Protein AF-A0A371INR3-F1 (afdb_monomer_lite)

pLDDT: mean 76.17, std 13.0, range [37.5, 88.19]

Secondary structure (DSSP, 8-state):
--HHHHHHHHHHHHHHHHHGGGGGGS-GGG--S-HHHHHHHHHHHHHHHHHHHHS-------S---HHHHH--SHHHHHHHHHHH----TT-HHHHHHHHHHS-HHHHHHHHHHHHSSPPPTT--HHHHHHHHHHHHHHHHHHH--

Radius of gyration: 24.56 Å; chains: 1; bounding box: 58×33×68 Å

Structure (mmCIF, N/CA/C/O backbone):
data_AF-A0A371INR3-F1
#
_entry.id   AF-A0A371INR3-F1
#
loop_
_atom_site.group_PDB
_atom_site.id
_atom_site.type_symbol
_atom_site.label_atom_id
_atom_site.label_alt_id
_atom_site.label_comp_id
_atom_site.label_asym_id
_atom_site.label_entity_id
_atom_site.label_seq_id
_atom_site.pdbx_PDB_ins_code
_atom_site.Cartn_x
_atom_site.Cartn_y
_atom_site.Cartn_z
_atom_site.occupancy
_atom_site.B_iso_or_equiv
_atom_site.auth_seq_id
_atom_site.auth_comp_id
_atom_site.auth_asym_id
_atom_site.auth_atom_id
_atom_site.pdbx_PDB_model_num
ATOM 1 N N . MET A 1 1 ? 9.363 10.213 -12.423 1.00 57.19 1 MET A N 1
ATOM 2 C CA . MET A 1 1 ? 10.172 10.995 -13.373 1.00 57.19 1 MET A CA 1
ATOM 3 C C . MET A 1 1 ? 9.792 12.447 -13.155 1.00 57.19 1 MET A C 1
ATOM 5 O O . MET A 1 1 ? 8.601 12.743 -13.199 1.00 57.19 1 MET A O 1
ATOM 9 N N . ASN A 1 2 ? 10.740 13.300 -12.768 1.00 68.38 2 ASN A N 1
ATOM 10 C CA . ASN A 1 2 ? 10.450 14.705 -12.475 1.00 68.38 2 ASN A CA 1
ATOM 11 C C . ASN A 1 2 ? 10.227 15.477 -13.785 1.00 68.38 2 ASN A C 1
ATOM 13 O O . ASN A 1 2 ? 10.624 15.022 -14.857 1.00 68.38 2 ASN A O 1
ATOM 17 N N . ALA A 1 3 ? 9.596 16.653 -13.711 1.00 71.00 3 ALA A N 1
ATOM 18 C CA . ALA A 1 3 ? 9.318 17.477 -14.895 1.00 71.00 3 ALA A CA 1
ATOM 19 C C . ALA A 1 3 ? 10.590 17.789 -15.712 1.00 71.00 3 ALA A C 1
ATOM 21 O O . ALA A 1 3 ? 10.542 17.842 -16.940 1.00 71.00 3 ALA A O 1
ATOM 22 N N . ASN A 1 4 ? 11.736 17.911 -15.034 1.00 76.94 4 ASN A N 1
ATOM 23 C CA . ASN A 1 4 ? 13.040 18.068 -15.677 1.00 76.94 4 ASN A CA 1
ATOM 24 C C . ASN A 1 4 ? 13.446 16.848 -16.506 1.00 76.94 4 ASN A C 1
ATOM 26 O O . ASN A 1 4 ? 13.834 17.011 -17.656 1.00 76.94 4 ASN A O 1
ATOM 30 N N . ASP A 1 5 ? 13.315 15.639 -15.968 1.00 77.00 5 ASP A N 1
ATOM 31 C CA . ASP A 1 5 ? 13.716 14.416 -16.667 1.00 77.00 5 ASP A CA 1
ATOM 32 C C . ASP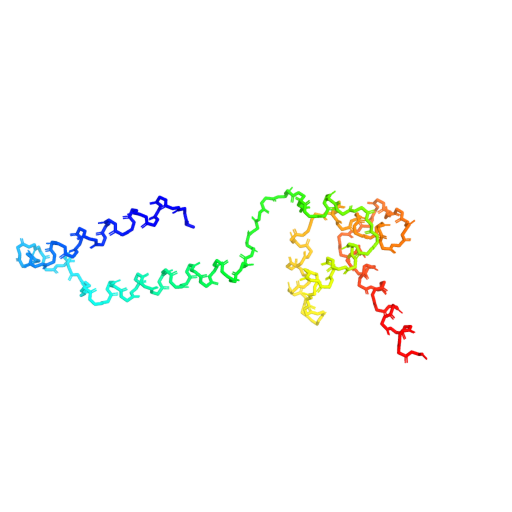 A 1 5 ? 12.898 14.229 -17.956 1.00 77.00 5 ASP A C 1
ATOM 34 O O . ASP A 1 5 ? 13.439 13.851 -18.993 1.00 77.00 5 ASP A O 1
ATOM 38 N N . LYS A 1 6 ? 11.593 14.547 -17.912 1.00 78.56 6 LYS A N 1
ATOM 39 C CA . LYS A 1 6 ? 10.710 14.522 -19.091 1.00 78.56 6 LYS A CA 1
ATOM 40 C C . LYS A 1 6 ? 11.193 15.496 -20.166 1.00 78.56 6 LYS A C 1
ATOM 42 O O . LYS A 1 6 ? 11.312 15.118 -21.328 1.00 78.56 6 LYS A O 1
ATOM 47 N N . LYS A 1 7 ? 11.526 16.721 -19.761 1.00 80.31 7 LYS A N 1
ATOM 48 C CA . LYS A 1 7 ? 12.038 17.759 -20.660 1.00 80.31 7 LYS A CA 1
ATOM 49 C C . LYS A 1 7 ? 13.380 17.367 -21.286 1.00 80.31 7 LYS A C 1
ATOM 51 O O . LYS A 1 7 ? 13.607 17.626 -22.463 1.00 80.31 7 LYS A O 1
ATOM 56 N N . VAL A 1 8 ? 14.258 16.715 -20.522 1.00 84.50 8 VAL A N 1
ATOM 57 C CA . VAL A 1 8 ? 15.536 16.190 -21.029 1.00 84.50 8 VAL A CA 1
ATOM 58 C C . VAL A 1 8 ? 15.300 15.105 -22.079 1.00 84.50 8 VAL A C 1
ATOM 60 O O . VAL A 1 8 ? 15.931 15.143 -23.134 1.00 84.50 8 VAL A O 1
ATOM 63 N N . LEU A 1 9 ? 14.369 14.181 -21.830 1.00 82.62 9 LEU A N 1
ATOM 64 C CA . LEU A 1 9 ? 14.049 13.109 -22.772 1.00 82.62 9 LEU A CA 1
ATOM 65 C C . LEU A 1 9 ? 13.461 13.659 -24.080 1.00 82.62 9 LEU A C 1
ATOM 67 O O . LEU A 1 9 ? 13.918 13.297 -25.158 1.00 82.62 9 LEU A O 1
ATOM 71 N N . GLU A 1 10 ? 12.508 14.591 -23.994 1.00 83.44 10 GLU A N 1
ATOM 72 C CA . GLU A 1 10 ? 11.941 15.263 -25.172 1.00 83.44 10 GLU A CA 1
ATOM 73 C C . GLU A 1 10 ? 13.015 15.999 -25.984 1.00 83.44 10 GLU A C 1
ATOM 75 O O . GLU A 1 10 ? 13.012 15.947 -27.215 1.00 83.44 10 GLU A O 1
ATOM 80 N N . ASN A 1 11 ? 13.963 16.656 -25.312 1.00 86.75 11 ASN A N 1
ATOM 81 C CA . ASN A 1 11 ? 15.067 17.338 -25.980 1.00 86.75 11 ASN A CA 1
ATOM 82 C C . ASN A 1 11 ? 16.014 16.358 -26.680 1.00 86.75 11 ASN A C 1
ATOM 84 O O . ASN A 1 11 ? 16.422 16.616 -27.810 1.00 86.75 11 ASN A O 1
ATOM 88 N N . LEU A 1 12 ? 16.338 15.226 -26.049 1.00 86.06 12 LEU A N 1
ATOM 89 C CA . LEU A 1 12 ? 17.196 14.199 -26.646 1.00 86.06 12 LEU A CA 1
ATOM 90 C C . LEU A 1 12 ? 16.588 13.651 -27.943 1.00 86.06 12 LEU A C 1
ATOM 92 O O . LEU A 1 12 ? 17.282 13.459 -28.939 1.00 86.06 12 LEU A O 1
ATOM 96 N N . VAL A 1 13 ? 15.274 13.454 -27.937 1.00 85.06 13 VAL A N 1
ATOM 97 C CA . VAL A 1 13 ? 14.518 12.915 -29.070 1.00 85.06 13 VAL A CA 1
ATOM 98 C C . VAL A 1 13 ? 14.443 13.929 -30.197 1.00 85.06 13 VAL A C 1
ATOM 100 O O . VAL A 1 13 ? 14.699 13.578 -31.344 1.00 85.06 13 VAL A O 1
ATOM 103 N N . LYS A 1 14 ? 14.174 15.199 -29.880 1.00 86.44 14 LYS A N 1
ATOM 104 C CA . LYS A 1 14 ? 14.222 16.286 -30.867 1.00 86.44 14 LYS A CA 1
ATOM 105 C C . LYS A 1 14 ? 15.585 16.366 -31.548 1.00 86.44 14 LYS A C 1
ATOM 107 O O . LYS A 1 14 ? 15.641 16.462 -32.770 1.00 86.44 14 LYS A O 1
ATOM 112 N N . SER A 1 15 ? 16.669 16.267 -30.779 1.00 87.94 15 SER A N 1
ATOM 113 C CA . SER A 1 15 ? 18.027 16.243 -31.328 1.00 87.94 15 SER A CA 1
ATOM 114 C C . SER A 1 15 ? 18.259 15.023 -32.217 1.00 87.94 15 SER A C 1
ATOM 116 O O . SER A 1 15 ? 18.809 15.155 -33.304 1.00 87.94 15 SER A O 1
ATOM 118 N N . TYR A 1 16 ? 17.796 13.842 -31.806 1.00 85.56 16 TYR A N 1
ATOM 119 C CA . TYR A 1 16 ? 17.916 12.631 -32.615 1.00 85.56 16 TYR A CA 1
ATOM 120 C C . TYR A 1 16 ? 17.163 12.747 -33.947 1.00 85.56 16 TYR A C 1
ATOM 122 O O . TYR A 1 16 ? 17.726 12.456 -34.999 1.00 85.56 16 TYR A O 1
ATOM 130 N N . VAL A 1 17 ? 15.915 13.226 -33.918 1.00 85.12 17 VAL A N 1
ATOM 131 C CA . VAL A 1 17 ? 15.084 13.430 -35.116 1.00 85.12 17 VAL A CA 1
ATOM 132 C C . VAL A 1 17 ? 15.697 14.476 -36.045 1.00 85.12 17 VAL A C 1
ATOM 134 O O . VAL A 1 17 ? 15.671 14.286 -37.254 1.00 85.12 17 VAL A O 1
ATOM 137 N N . ALA A 1 18 ? 16.291 15.543 -35.506 1.00 87.56 18 ALA A N 1
ATOM 138 C CA . ALA A 1 18 ? 16.961 16.568 -36.306 1.00 87.56 18 ALA A CA 1
ATOM 139 C C . ALA A 1 18 ? 18.225 16.051 -37.016 1.00 87.56 18 ALA A C 1
ATOM 141 O O . ALA A 1 18 ? 18.551 16.518 -38.105 1.00 87.56 18 ALA A O 1
ATOM 142 N N . VAL A 1 19 ? 18.929 15.086 -36.418 1.00 88.19 19 VAL A N 1
ATOM 143 C CA . VAL A 1 19 ? 20.165 14.504 -36.973 1.00 88.19 19 VAL A CA 1
ATOM 144 C C . VAL A 1 19 ? 19.875 13.278 -37.852 1.00 88.19 19 VAL A C 1
ATOM 146 O O . VAL A 1 19 ? 20.672 12.923 -38.714 1.00 88.19 19 VAL A O 1
ATOM 149 N N . TYR A 1 20 ? 18.710 12.646 -37.719 1.00 85.31 20 TYR A N 1
ATOM 150 C CA . TYR A 1 20 ? 18.342 11.467 -38.506 1.00 85.31 20 TYR A CA 1
ATOM 151 C C . TYR A 1 20 ? 18.390 11.649 -40.042 1.00 85.31 20 TYR A C 1
ATOM 153 O O . TYR A 1 20 ? 18.826 10.718 -40.721 1.00 85.31 20 TYR A O 1
ATOM 161 N N . PRO A 1 21 ? 18.012 12.805 -40.633 1.00 87.12 21 PRO A N 1
ATOM 162 C CA . PRO A 1 21 ? 18.124 13.034 -42.077 1.00 87.12 21 PRO A CA 1
ATOM 163 C C . PRO A 1 21 ? 19.561 12.979 -42.600 1.00 87.12 21 PRO A C 1
ATOM 165 O O . PRO A 1 21 ? 19.772 12.704 -43.774 1.00 87.12 21 PRO A O 1
ATOM 168 N N . ILE A 1 22 ? 20.547 13.224 -41.732 1.00 88.19 22 ILE A N 1
ATOM 169 C CA . ILE A 1 22 ? 21.975 13.183 -42.064 1.00 88.19 22 ILE A CA 1
ATOM 170 C C . ILE A 1 22 ? 22.652 11.908 -41.543 1.00 88.19 22 ILE A C 1
ATOM 172 O O . ILE A 1 22 ? 23.875 11.864 -41.437 1.00 88.19 22 ILE A O 1
ATOM 176 N N . LYS A 1 23 ? 21.881 10.859 -41.221 1.00 81.94 23 LYS A N 1
ATOM 177 C CA . LYS A 1 23 ? 22.400 9.595 -40.665 1.00 81.94 23 LYS A CA 1
ATOM 178 C C . LYS A 1 23 ? 23.470 8.931 -41.534 1.00 81.94 23 LYS A C 1
ATOM 180 O O . LYS A 1 23 ? 24.373 8.306 -40.991 1.00 81.94 23 LYS A O 1
ATOM 185 N N . ASP A 1 24 ? 23.391 9.094 -42.855 1.00 83.12 24 ASP A N 1
ATOM 186 C CA . ASP A 1 24 ? 24.334 8.493 -43.807 1.00 83.12 24 ASP A CA 1
ATOM 187 C C . ASP A 1 24 ? 25.726 9.145 -43.745 1.00 83.12 24 ASP A C 1
ATOM 189 O O . ASP A 1 24 ? 26.713 8.550 -44.173 1.00 83.12 24 ASP A O 1
ATOM 193 N N . SER A 1 25 ? 25.824 10.337 -43.143 1.00 85.75 25 SER A N 1
ATOM 194 C CA . SER A 1 25 ? 27.092 11.007 -42.830 1.00 85.75 25 SER A CA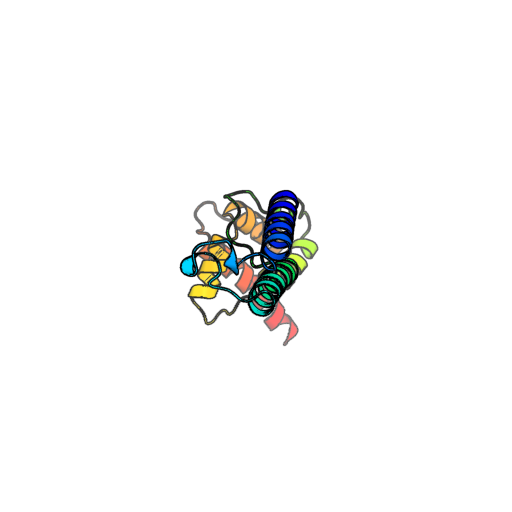 1
ATOM 195 C C . SER A 1 25 ? 27.790 10.423 -41.594 1.00 85.75 25 SER A C 1
ATOM 197 O O . SER A 1 25 ? 28.937 10.768 -41.310 1.00 85.75 25 SER A O 1
ATOM 199 N N . PHE A 1 26 ? 27.116 9.551 -40.839 1.00 81.38 26 PHE A N 1
ATOM 200 C CA . PHE A 1 26 ? 27.645 8.886 -39.652 1.00 81.38 26 PHE A CA 1
ATOM 201 C C . PHE A 1 26 ? 27.896 7.398 -39.931 1.00 81.38 26 PHE A C 1
ATOM 203 O O . PHE A 1 26 ? 27.408 6.828 -40.905 1.00 81.38 26 PHE A O 1
ATOM 210 N N . LYS A 1 27 ? 28.662 6.724 -39.061 1.00 82.00 27 LYS A N 1
ATOM 211 C CA . LYS A 1 27 ? 28.808 5.262 -39.161 1.00 82.00 27 LYS A CA 1
ATOM 212 C C . LYS A 1 27 ? 27.432 4.597 -39.052 1.00 82.00 27 LYS A C 1
ATOM 214 O O . LYS A 1 27 ? 26.632 4.979 -38.195 1.00 82.00 27 LYS A O 1
ATOM 219 N N . LYS A 1 28 ? 27.205 3.571 -39.880 1.00 73.31 28 LYS A N 1
ATOM 220 C CA . LYS A 1 28 ? 25.927 2.842 -39.992 1.00 73.31 28 LYS A CA 1
ATOM 221 C C . LYS A 1 28 ? 25.363 2.377 -38.644 1.00 73.31 28 LYS A C 1
ATOM 223 O O . LYS A 1 28 ? 24.153 2.400 -38.461 1.00 73.31 28 LYS A O 1
ATOM 228 N N . ASP A 1 29 ? 26.230 2.052 -37.689 1.00 79.56 29 ASP A N 1
ATOM 229 C CA . ASP A 1 29 ? 25.837 1.473 -36.399 1.00 79.56 29 ASP A CA 1
ATOM 230 C C . ASP A 1 29 ? 25.346 2.500 -35.363 1.00 79.56 29 ASP A C 1
ATOM 232 O O . ASP A 1 29 ? 24.937 2.123 -34.264 1.00 79.56 29 ASP A O 1
ATOM 236 N N . TYR A 1 30 ? 25.391 3.804 -35.666 1.00 80.00 30 TYR A N 1
ATOM 237 C CA . TYR A 1 30 ? 24.916 4.837 -34.737 1.00 80.00 30 TYR A CA 1
ATOM 238 C C . TYR A 1 30 ? 23.396 5.053 -34.793 1.00 80.00 30 TYR A C 1
ATOM 240 O O . TYR A 1 30 ? 22.807 5.516 -33.816 1.00 80.00 30 TYR A O 1
ATOM 248 N N . PHE A 1 31 ? 22.739 4.686 -35.897 1.00 82.69 31 PHE A N 1
ATOM 249 C CA . PHE A 1 31 ? 21.311 4.938 -36.127 1.00 82.69 31 PHE A CA 1
ATOM 250 C C . PHE A 1 31 ? 20.521 3.633 -36.280 1.00 82.69 31 PHE A C 1
ATOM 252 O O . PHE A 1 31 ? 19.886 3.378 -37.299 1.00 82.69 31 PHE A O 1
ATOM 259 N N . ASN A 1 32 ? 20.536 2.816 -35.225 1.00 83.88 32 ASN A N 1
ATOM 260 C CA . ASN A 1 32 ? 19.898 1.490 -35.210 1.00 83.88 32 ASN A CA 1
ATOM 261 C C . ASN A 1 32 ? 18.366 1.519 -35.081 1.00 83.88 32 ASN A C 1
ATOM 263 O O . ASN A 1 32 ? 17.715 0.484 -35.215 1.00 83.88 32 ASN A O 1
ATOM 267 N N . TYR A 1 33 ? 17.781 2.684 -34.798 1.00 82.06 33 TYR A N 1
ATOM 268 C CA . TYR A 1 33 ? 16.357 2.819 -34.513 1.00 82.06 33 TYR A CA 1
ATOM 269 C C . TYR A 1 33 ? 15.696 3.780 -35.511 1.00 82.06 33 TYR A C 1
ATOM 271 O O . TYR A 1 33 ? 16.140 4.919 -35.645 1.00 82.06 33 TYR A O 1
ATOM 279 N N . PRO A 1 34 ? 14.637 3.363 -36.227 1.00 82.81 34 PRO A N 1
ATOM 280 C CA . PRO A 1 34 ? 13.854 4.276 -37.050 1.00 82.81 34 PRO A CA 1
ATOM 281 C C . PRO A 1 34 ? 13.076 5.264 -36.171 1.00 82.81 34 PRO A C 1
ATOM 283 O O . PRO A 1 34 ? 12.675 4.927 -35.055 1.00 82.81 34 PRO A O 1
ATOM 286 N N . ILE A 1 35 ? 12.835 6.472 -36.693 1.00 80.50 35 ILE A N 1
ATOM 287 C CA . ILE A 1 35 ? 12.131 7.553 -35.977 1.00 80.50 35 ILE A CA 1
ATOM 288 C C . ILE A 1 35 ? 10.769 7.080 -35.443 1.00 80.50 35 ILE A C 1
ATOM 290 O O . ILE A 1 35 ? 10.399 7.403 -34.317 1.00 80.50 35 ILE A O 1
ATOM 294 N N . GLU A 1 36 ? 10.048 6.272 -36.221 1.00 78.44 36 GLU A N 1
ATOM 295 C CA . GLU A 1 36 ? 8.735 5.722 -35.862 1.00 78.44 36 GLU A CA 1
ATOM 296 C C . GLU A 1 36 ? 8.793 4.874 -34.586 1.00 78.44 36 GLU A C 1
ATOM 298 O O . GLU A 1 36 ? 8.023 5.115 -33.659 1.00 78.44 36 GLU A O 1
ATOM 303 N N . LYS A 1 37 ? 9.776 3.966 -34.479 1.00 79.69 37 LYS A N 1
ATOM 304 C CA . LYS A 1 37 ? 9.985 3.152 -33.268 1.00 79.69 37 LYS A CA 1
ATOM 305 C C . LYS A 1 37 ? 10.372 3.998 -32.064 1.00 79.69 37 LYS A C 1
ATOM 307 O O . LYS A 1 37 ? 10.003 3.670 -30.943 1.00 79.69 37 LYS A O 1
ATOM 312 N N . ILE A 1 38 ? 11.134 5.068 -32.269 1.00 79.00 38 ILE A N 1
ATOM 313 C CA . ILE A 1 38 ? 11.539 5.957 -31.177 1.00 79.00 38 ILE A CA 1
ATOM 314 C C . ILE A 1 38 ? 10.315 6.686 -30.629 1.00 79.00 38 ILE A C 1
ATOM 316 O O . ILE A 1 38 ? 10.090 6.659 -29.421 1.00 79.00 38 ILE A O 1
ATOM 320 N N . ASN A 1 39 ? 9.491 7.260 -31.507 1.00 75.94 39 ASN A N 1
ATOM 321 C CA . ASN A 1 39 ? 8.250 7.925 -31.116 1.00 75.94 39 ASN A CA 1
ATOM 322 C C . ASN A 1 39 ? 7.284 6.962 -30.414 1.00 75.94 39 ASN A C 1
ATOM 324 O O . ASN A 1 39 ? 6.705 7.326 -29.395 1.00 75.94 39 ASN A O 1
ATOM 328 N N . GLU A 1 40 ? 7.161 5.726 -30.899 1.00 80.69 40 GLU A N 1
ATOM 329 C CA . GLU A 1 40 ? 6.342 4.686 -30.272 1.00 80.69 40 GLU A CA 1
ATOM 330 C C . GLU A 1 40 ? 6.847 4.324 -28.867 1.00 80.69 40 GLU A C 1
ATOM 332 O O . GLU A 1 40 ? 6.074 4.326 -27.912 1.00 80.69 40 GLU A O 1
ATOM 337 N N . VAL A 1 41 ? 8.154 4.096 -28.696 1.00 77.25 41 VAL A N 1
ATOM 338 C CA . VAL A 1 41 ? 8.755 3.787 -27.386 1.00 77.25 41 VAL A CA 1
ATOM 339 C C . VAL A 1 41 ? 8.567 4.938 -26.401 1.00 77.25 41 VAL A C 1
ATOM 341 O O . VAL A 1 41 ? 8.302 4.700 -25.226 1.00 77.25 41 VAL A O 1
ATOM 344 N N . ILE A 1 42 ? 8.676 6.184 -26.858 1.00 76.25 42 ILE A N 1
ATOM 345 C CA . ILE A 1 42 ? 8.503 7.368 -26.011 1.00 76.25 42 ILE A CA 1
ATOM 346 C C . ILE A 1 42 ? 7.042 7.573 -25.635 1.00 76.25 42 ILE A C 1
ATOM 348 O O . ILE A 1 42 ? 6.761 7.864 -24.475 1.00 76.25 42 ILE A O 1
ATOM 352 N N . ASN A 1 43 ? 6.122 7.414 -26.586 1.00 77.88 43 ASN A N 1
ATOM 353 C CA . ASN A 1 43 ? 4.692 7.513 -26.320 1.00 77.88 43 ASN A CA 1
ATOM 354 C C . ASN A 1 43 ? 4.266 6.416 -25.349 1.00 77.88 43 ASN A C 1
ATOM 356 O O . ASN A 1 43 ? 3.675 6.736 -24.327 1.00 77.88 43 ASN A O 1
ATOM 360 N N . ASN A 1 44 ? 4.695 5.171 -25.563 1.00 79.38 44 ASN A N 1
ATOM 361 C CA . ASN A 1 44 ? 4.457 4.068 -24.632 1.00 79.38 44 ASN A CA 1
ATOM 362 C C . ASN A 1 44 ? 5.095 4.323 -23.261 1.00 79.38 44 ASN A C 1
ATOM 364 O O . ASN A 1 44 ? 4.492 4.023 -22.237 1.00 79.38 44 ASN A O 1
ATOM 368 N N . LEU A 1 45 ? 6.291 4.919 -23.204 1.00 74.69 45 LEU A N 1
ATOM 369 C CA . LEU A 1 45 ? 6.931 5.296 -21.944 1.00 74.69 45 LEU A CA 1
ATOM 370 C C . LEU A 1 45 ? 6.138 6.401 -21.230 1.00 74.69 45 LEU A C 1
ATOM 372 O O . LEU A 1 45 ? 5.933 6.322 -20.021 1.00 74.69 45 LEU A O 1
ATOM 376 N N . PHE A 1 46 ? 5.664 7.421 -21.948 1.00 71.31 46 PHE A N 1
ATOM 377 C CA . PHE A 1 46 ? 4.861 8.499 -21.374 1.00 71.31 46 PHE A CA 1
ATOM 378 C C . PHE A 1 46 ? 3.457 8.043 -20.983 1.00 71.31 46 PHE A C 1
ATOM 380 O O . PHE A 1 46 ? 2.985 8.462 -19.928 1.00 71.31 46 PHE A O 1
ATOM 387 N N . GLU A 1 47 ? 2.826 7.163 -21.753 1.00 72.19 47 GLU A N 1
ATOM 388 C CA . GLU A 1 47 ? 1.551 6.522 -21.432 1.00 72.19 47 GLU A CA 1
ATOM 389 C C . GLU A 1 47 ? 1.698 5.547 -20.266 1.00 72.19 47 GLU A C 1
ATOM 391 O O . GLU A 1 47 ? 0.861 5.544 -19.369 1.00 72.19 47 GLU A O 1
ATOM 396 N N . GLU A 1 48 ? 2.794 4.789 -20.170 1.00 65.00 48 GLU A N 1
ATOM 397 C CA . GLU A 1 48 ? 3.118 4.006 -18.975 1.00 65.00 48 GLU A CA 1
ATOM 398 C C . GLU A 1 48 ? 3.334 4.908 -17.756 1.00 65.00 48 GLU A C 1
ATOM 400 O O . GLU A 1 48 ? 2.971 4.549 -16.637 1.00 65.00 48 GLU A O 1
ATOM 405 N N . ILE A 1 49 ? 3.949 6.078 -17.932 1.00 61.66 49 ILE A N 1
ATOM 406 C CA . ILE A 1 49 ? 4.181 7.033 -16.844 1.00 61.66 49 ILE A CA 1
ATOM 407 C C . ILE A 1 49 ? 2.872 7.726 -16.439 1.00 61.66 49 ILE A C 1
ATOM 409 O O . ILE A 1 49 ? 2.649 7.924 -15.247 1.00 61.66 49 ILE A O 1
ATOM 413 N N . GLN A 1 50 ? 1.990 8.061 -17.383 1.00 56.53 50 GLN A N 1
ATOM 414 C CA . GLN A 1 50 ? 0.676 8.655 -17.113 1.00 56.53 50 GLN A CA 1
ATOM 415 C C . GLN A 1 50 ? -0.311 7.633 -16.540 1.00 56.53 50 GLN A C 1
ATOM 417 O O . GLN A 1 50 ? -1.036 7.945 -15.594 1.00 56.53 50 GLN A O 1
ATOM 422 N N . SER A 1 51 ? -0.276 6.389 -17.016 1.00 50.88 51 SER A N 1
ATOM 423 C CA . SER A 1 51 ? -1.001 5.269 -16.414 1.00 50.88 51 SER A CA 1
ATOM 424 C C . SER A 1 51 ? -0.412 4.871 -15.059 1.00 50.88 51 SER A C 1
ATOM 426 O O . SER A 1 51 ? -1.165 4.438 -14.204 1.00 50.88 51 SER A O 1
ATOM 428 N N . LYS A 1 52 ? 0.877 5.119 -14.765 1.00 46.44 52 LYS A N 1
ATOM 429 C CA . LYS A 1 52 ? 1.453 5.069 -13.395 1.00 46.44 52 LYS A CA 1
ATOM 430 C C . LYS A 1 52 ? 1.152 6.321 -12.549 1.00 46.44 52 LYS A C 1
ATOM 432 O O . LYS A 1 52 ? 1.279 6.267 -11.325 1.00 46.44 52 LYS A O 1
ATOM 437 N N . ALA A 1 53 ? 0.767 7.445 -13.156 1.00 45.88 53 ALA A N 1
ATOM 438 C CA . ALA A 1 53 ? 0.320 8.649 -12.447 1.00 45.88 53 ALA A CA 1
ATOM 439 C C . ALA A 1 53 ? -1.165 8.564 -12.046 1.00 45.88 53 ALA A C 1
ATOM 441 O O . ALA A 1 53 ? -1.544 9.123 -11.019 1.00 45.88 53 ALA A O 1
ATOM 442 N N . THR A 1 54 ? -1.976 7.818 -12.804 1.00 39.53 54 THR A N 1
ATOM 443 C CA . THR A 1 54 ? -3.380 7.494 -12.483 1.00 39.53 54 THR A CA 1
ATOM 444 C C . THR A 1 54 ? -3.534 6.145 -11.773 1.00 39.53 54 THR A C 1
ATOM 446 O O . THR A 1 54 ? -4.353 6.025 -10.869 1.00 39.53 54 THR A O 1
ATOM 449 N N . ALA A 1 55 ? -2.670 5.164 -12.038 1.00 41.75 55 ALA A N 1
ATOM 450 C CA . ALA A 1 55 ? -2.462 3.999 -11.182 1.00 41.75 55 ALA A CA 1
ATOM 451 C C . ALA A 1 55 ? -1.273 4.271 -10.261 1.00 41.75 55 ALA A C 1
ATOM 453 O O . ALA A 1 55 ? -0.148 3.828 -10.505 1.00 41.75 55 ALA A O 1
ATOM 454 N N . LYS A 1 56 ? -1.529 5.009 -9.176 1.00 41.84 56 LYS A N 1
ATOM 455 C CA . LYS A 1 56 ? -0.584 5.235 -8.076 1.00 41.84 56 LYS A CA 1
ATOM 456 C C . LYS A 1 56 ? -0.278 3.895 -7.382 1.00 41.84 56 LYS A C 1
ATOM 458 O O . LYS A 1 56 ? -0.727 3.620 -6.277 1.00 41.84 56 LYS A O 1
ATOM 463 N N . LYS A 1 57 ? 0.528 3.046 -8.027 1.00 38.16 57 LYS A N 1
ATOM 464 C CA . LYS A 1 57 ? 1.311 1.997 -7.373 1.00 38.16 57 LYS A CA 1
ATOM 465 C C . LYS A 1 57 ? 2.347 2.717 -6.523 1.00 38.16 57 LYS A C 1
ATOM 467 O O . LYS A 1 57 ? 3.435 3.064 -6.979 1.00 38.16 57 LYS A O 1
ATOM 472 N N . SER A 1 58 ? 1.977 2.968 -5.278 1.00 37.50 58 SER A N 1
ATOM 473 C CA . SER A 1 58 ? 2.886 3.323 -4.206 1.00 37.50 58 SER A CA 1
ATOM 474 C C . SER A 1 58 ? 3.978 2.250 -4.083 1.00 37.50 58 SER A C 1
ATOM 476 O O . SER A 1 58 ? 3.773 1.169 -3.538 1.00 37.50 58 SER A O 1
ATOM 478 N N . LYS A 1 59 ? 5.171 2.541 -4.606 1.00 39.50 59 LYS A N 1
ATOM 479 C CA . LYS A 1 59 ? 6.417 1.902 -4.159 1.00 39.50 59 LYS A CA 1
ATOM 480 C C . LYS A 1 59 ? 7.096 2.803 -3.124 1.00 39.50 59 LYS A C 1
ATOM 482 O O . LYS A 1 59 ? 6.845 4.008 -3.099 1.00 39.50 59 LYS A O 1
ATOM 487 N N . PRO A 1 60 ? 7.836 2.190 -2.192 1.00 40.25 60 PRO A N 1
ATOM 488 C CA . PRO A 1 60 ? 7.752 2.476 -0.774 1.00 40.25 60 PRO A CA 1
ATOM 489 C C . PRO A 1 60 ? 8.352 3.844 -0.497 1.00 40.25 60 PRO A C 1
ATOM 491 O O . PRO A 1 60 ? 9.555 4.056 -0.655 1.00 40.25 60 PRO A O 1
ATOM 494 N N . LYS A 1 61 ? 7.508 4.777 -0.047 1.00 41.12 61 LYS A N 1
ATOM 495 C CA . LYS A 1 61 ? 8.032 5.893 0.725 1.00 41.12 61 LYS A CA 1
ATOM 496 C C . LYS A 1 61 ? 8.786 5.270 1.897 1.00 41.12 61 LYS A C 1
ATOM 498 O O . LYS A 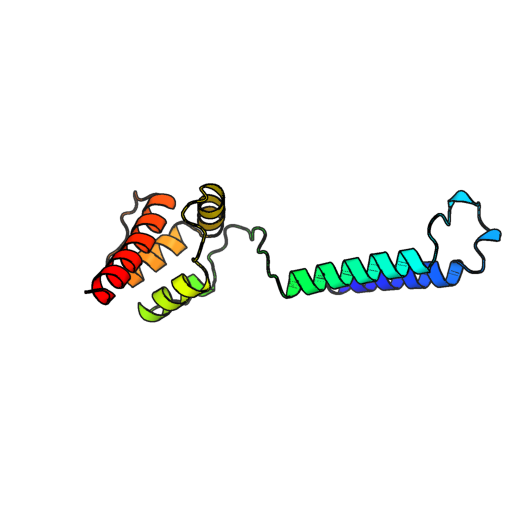1 61 ? 8.338 4.288 2.491 1.00 41.12 61 LYS A O 1
ATOM 503 N N . SER A 1 62 ? 9.946 5.849 2.182 1.00 40.78 62 SER A N 1
ATOM 504 C CA . SER A 1 62 ? 10.557 5.874 3.507 1.00 40.78 62 SER A CA 1
ATOM 505 C C . SER A 1 62 ? 9.502 5.732 4.615 1.00 40.78 62 SER A C 1
ATOM 507 O O . SER A 1 62 ? 8.378 6.191 4.425 1.00 40.78 62 SER A O 1
ATOM 509 N N . LYS A 1 63 ? 9.891 5.130 5.748 1.00 46.75 63 LYS A N 1
ATOM 510 C CA . LYS A 1 63 ? 9.159 4.954 7.022 1.00 46.75 63 LYS A CA 1
ATOM 511 C C . LYS A 1 63 ? 8.601 6.275 7.607 1.00 46.75 63 LYS A C 1
ATOM 513 O O . LYS A 1 63 ? 8.820 6.588 8.771 1.00 46.75 63 LYS A O 1
ATOM 518 N N . PHE A 1 64 ? 7.912 7.064 6.805 1.00 51.69 64 PHE A N 1
ATOM 519 C CA . PHE A 1 64 ? 7.180 8.252 7.163 1.00 51.69 64 PHE A CA 1
ATOM 520 C C . PHE A 1 64 ? 5.759 7.817 7.446 1.00 51.69 64 PHE A C 1
ATOM 522 O O . PHE A 1 64 ? 5.167 7.036 6.698 1.00 51.69 64 PHE A O 1
ATOM 529 N N . LYS A 1 65 ? 5.252 8.339 8.554 1.00 53.16 65 LYS A N 1
ATOM 530 C CA . LYS A 1 65 ? 3.859 8.227 8.947 1.00 53.16 65 LYS A CA 1
ATOM 531 C C . LYS A 1 65 ? 2.984 8.628 7.781 1.00 53.16 65 LYS A C 1
ATOM 533 O O . LYS A 1 65 ? 3.284 9.598 7.078 1.00 53.16 65 LYS A O 1
ATOM 538 N N . VAL A 1 66 ? 1.940 7.848 7.542 1.00 63.09 66 VAL A N 1
ATOM 539 C CA . VAL A 1 66 ? 0.984 8.178 6.493 1.00 63.09 66 VAL A CA 1
ATOM 540 C C . VAL A 1 66 ? 0.287 9.478 6.920 1.00 63.09 66 VAL A C 1
ATOM 542 O O . VAL A 1 66 ? -0.431 9.461 7.920 1.00 63.09 66 VAL A O 1
ATOM 545 N N . PRO A 1 67 ? 0.479 10.612 6.211 1.00 60.69 67 PRO A N 1
ATOM 546 C CA . PRO A 1 67 ? 0.008 11.917 6.688 1.00 60.69 67 PRO A CA 1
ATOM 547 C C . PRO A 1 67 ? -1.514 11.980 6.858 1.00 60.69 67 PRO A C 1
ATOM 549 O O . PRO A 1 67 ? -2.020 12.744 7.672 1.00 60.69 67 PRO A O 1
ATOM 552 N N . GLU A 1 68 ? -2.254 11.167 6.099 1.00 67.94 68 GLU A N 1
ATOM 553 C CA . GLU A 1 68 ? -3.702 11.002 6.261 1.00 67.94 68 GLU A CA 1
ATOM 554 C C . GLU A 1 68 ? -4.051 10.332 7.590 1.00 67.94 68 GLU A C 1
ATOM 556 O O . GLU A 1 68 ? -4.952 10.795 8.281 1.00 67.94 68 GLU A O 1
ATOM 561 N N . VAL A 1 69 ? -3.286 9.323 8.020 1.00 69.62 69 VAL A N 1
ATOM 562 C CA . VAL A 1 69 ? -3.510 8.655 9.309 1.00 69.62 69 VAL A CA 1
ATOM 563 C C . VAL A 1 69 ? -3.213 9.583 10.480 1.00 69.62 69 VAL A C 1
ATOM 565 O O . VAL A 1 69 ? -3.934 9.571 11.477 1.00 69.62 69 VAL A O 1
ATOM 568 N N . GLU A 1 70 ? -2.215 10.457 10.363 1.00 71.50 70 GLU A N 1
ATOM 569 C CA . GLU A 1 70 ? -1.929 11.469 11.384 1.00 71.50 70 GLU A CA 1
ATOM 570 C C . GLU A 1 70 ? -3.039 12.512 11.545 1.00 71.50 70 GLU A C 1
ATOM 572 O O . GLU A 1 70 ? -3.248 12.985 12.662 1.00 71.50 70 GLU A O 1
ATOM 577 N N . LYS A 1 71 ? -3.783 12.820 10.481 1.00 74.31 71 LYS A N 1
ATOM 578 C CA . LYS A 1 71 ? -4.884 13.793 10.519 1.00 74.31 71 LYS A CA 1
ATOM 579 C C . LYS A 1 71 ? -6.205 13.204 11.003 1.00 74.31 71 LYS A C 1
ATOM 581 O O . LYS A 1 71 ? -7.019 13.949 11.531 1.00 74.31 71 LYS A O 1
ATOM 586 N N . MET A 1 72 ? -6.391 11.886 10.888 1.00 79.25 72 MET A N 1
ATOM 587 C CA . MET A 1 72 ? -7.597 11.224 11.392 1.00 79.25 72 MET A CA 1
ATOM 588 C C . MET A 1 72 ? -7.756 11.433 12.898 1.00 79.25 72 MET A C 1
ATOM 590 O O . MET A 1 72 ? -6.829 11.182 13.678 1.00 79.25 72 MET A O 1
ATOM 594 N N . SER A 1 73 ? -8.941 11.868 13.299 1.00 76.12 73 SER A N 1
ATOM 595 C CA . SER A 1 73 ? -9.281 12.167 14.690 1.00 76.12 73 SER A CA 1
ATOM 596 C C . SER A 1 73 ? -10.568 11.479 15.138 1.00 76.12 73 SER A C 1
ATOM 598 O O . SER A 1 73 ? -10.765 11.277 16.335 1.00 76.12 73 SER A O 1
ATOM 600 N N . THR A 1 74 ? -11.399 11.048 14.189 1.00 81.56 74 THR A N 1
ATOM 601 C CA . THR A 1 74 ? -12.692 10.422 14.460 1.00 81.56 74 THR A CA 1
ATOM 602 C C . THR A 1 74 ? -12.747 8.962 14.010 1.00 81.56 74 THR A C 1
ATOM 604 O O . THR A 1 74 ? -11.969 8.482 13.180 1.00 81.56 74 THR A O 1
ATOM 607 N N . LYS A 1 75 ? -13.704 8.232 14.585 1.00 83.56 75 LYS A N 1
ATOM 608 C CA . LYS A 1 75 ? -14.000 6.835 14.245 1.00 83.56 75 LYS A CA 1
ATOM 609 C C . LYS A 1 75 ? -14.532 6.678 12.820 1.00 83.56 75 LYS A C 1
ATOM 611 O O . LYS A 1 75 ? -14.265 5.663 12.187 1.00 83.56 75 LYS A O 1
ATOM 616 N N . GLU A 1 76 ? -15.290 7.656 12.333 1.00 80.00 76 GLU A N 1
ATOM 617 C CA . GLU A 1 76 ? -15.873 7.657 10.985 1.00 80.00 76 GLU A CA 1
ATOM 618 C C . GLU A 1 76 ? -14.787 7.810 9.921 1.00 80.00 76 GLU A C 1
ATOM 620 O O . GLU A 1 76 ? -14.696 6.972 9.028 1.00 80.00 76 GLU A O 1
ATOM 625 N N . GLU A 1 77 ? -13.860 8.753 10.108 1.00 80.75 77 GLU A N 1
ATOM 626 C CA . GLU A 1 77 ? -12.691 8.903 9.234 1.00 80.75 77 GLU A CA 1
ATOM 627 C C . GLU A 1 77 ? -11.853 7.617 9.168 1.00 80.75 77 GLU A C 1
ATOM 629 O O . GLU A 1 77 ? -11.413 7.209 8.094 1.00 80.75 77 GLU A O 1
ATOM 634 N N . ALA A 1 78 ? -11.664 6.934 10.304 1.00 82.69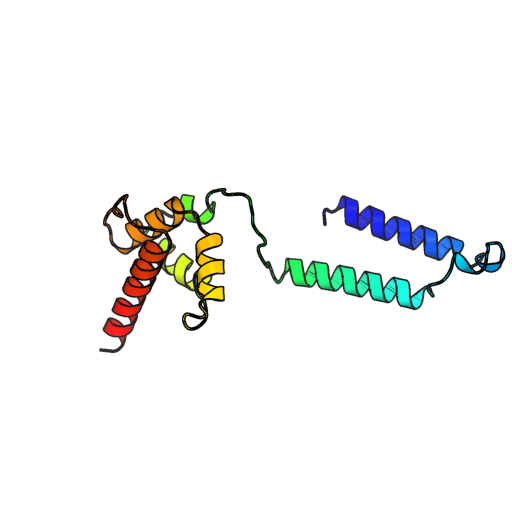 78 ALA A N 1
ATOM 635 C CA . ALA A 1 78 ? -10.947 5.660 10.344 1.00 82.69 78 ALA A CA 1
ATOM 636 C C . ALA A 1 78 ? -11.674 4.543 9.573 1.00 82.69 78 ALA A C 1
ATOM 638 O O . ALA A 1 78 ? -11.019 3.693 8.962 1.00 82.69 78 ALA A O 1
ATOM 639 N N . LYS A 1 79 ? -13.015 4.543 9.578 1.00 81.62 79 LYS A N 1
ATOM 640 C CA . LYS A 1 79 ? -13.828 3.600 8.797 1.00 81.62 79 LYS A CA 1
ATOM 641 C C . LYS A 1 79 ? -13.711 3.862 7.305 1.00 81.62 79 LYS A C 1
ATOM 643 O O . LYS A 1 79 ? -13.398 2.935 6.558 1.00 81.62 79 LYS A O 1
ATOM 648 N N . ASP A 1 80 ? -13.899 5.109 6.894 1.00 81.19 80 ASP A N 1
ATOM 649 C CA . ASP A 1 80 ? -13.799 5.499 5.490 1.00 81.19 80 ASP A CA 1
ATOM 650 C C . ASP A 1 80 ? -12.395 5.244 4.951 1.00 81.19 80 ASP A C 1
ATOM 652 O O . ASP A 1 80 ? -12.219 4.741 3.841 1.00 81.19 80 ASP A O 1
ATOM 656 N N . TYR A 1 81 ? -11.369 5.509 5.757 1.00 82.69 81 TYR A N 1
ATOM 657 C CA . TYR A 1 81 ? -9.997 5.238 5.364 1.00 82.69 81 TYR A CA 1
ATOM 658 C C . TYR A 1 81 ? -9.726 3.742 5.172 1.00 82.69 81 TYR A C 1
ATOM 660 O O . TYR A 1 81 ? -9.066 3.366 4.201 1.00 82.69 81 TYR A O 1
ATOM 668 N N . TYR A 1 82 ? -10.238 2.880 6.058 1.00 83.88 82 TYR A N 1
ATOM 669 C CA . TYR A 1 82 ? -10.091 1.432 5.908 1.00 83.88 82 TYR A CA 1
ATOM 670 C C . TYR A 1 82 ? -10.750 0.934 4.615 1.00 83.88 82 TYR A C 1
ATOM 672 O O . TYR A 1 82 ? -10.113 0.223 3.837 1.00 83.88 82 TYR A O 1
ATOM 680 N N . LEU A 1 83 ? -11.988 1.361 4.351 1.00 81.06 83 LEU A N 1
ATOM 681 C CA . LEU A 1 83 ? -12.742 0.956 3.162 1.00 81.06 83 LEU A CA 1
ATOM 682 C C . LEU A 1 83 ? -12.098 1.444 1.859 1.00 81.06 83 LEU A C 1
ATOM 684 O O . LEU A 1 83 ? -12.124 0.736 0.861 1.00 81.06 83 LEU A O 1
ATOM 688 N N . ASN A 1 84 ? -11.486 2.626 1.860 1.00 79.69 84 ASN A N 1
ATOM 689 C CA . ASN A 1 84 ? -10.888 3.179 0.647 1.00 79.69 84 ASN A CA 1
ATOM 690 C C . ASN A 1 84 ? -9.445 2.711 0.402 1.00 79.69 84 ASN A C 1
ATOM 692 O O . ASN A 1 84 ? -9.028 2.605 -0.748 1.00 79.69 84 ASN A O 1
ATOM 696 N N . ASN A 1 85 ? -8.668 2.436 1.458 1.00 79.19 85 ASN A N 1
ATOM 697 C CA . ASN A 1 85 ? -7.212 2.265 1.339 1.00 79.19 85 ASN A CA 1
ATOM 698 C C . ASN A 1 85 ? -6.665 0.944 1.892 1.00 7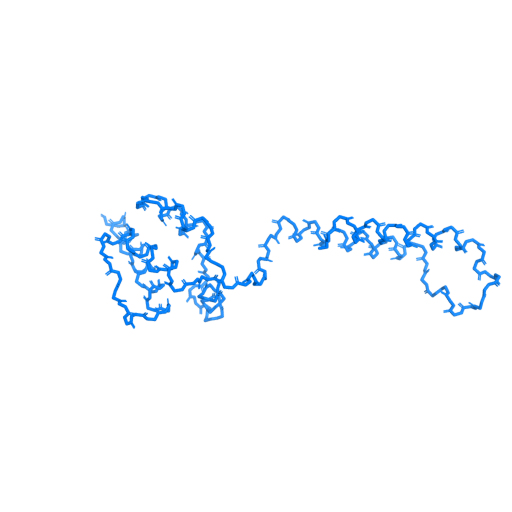9.19 85 ASN A C 1
ATOM 700 O O . ASN A 1 85 ? -5.524 0.592 1.594 1.00 79.19 85 ASN A O 1
ATOM 704 N N . MET A 1 86 ? -7.435 0.218 2.707 1.00 81.19 86 MET A N 1
ATOM 705 C CA . MET A 1 86 ? -6.968 -0.996 3.390 1.00 81.19 86 MET A CA 1
ATOM 706 C C . MET A 1 86 ? -7.662 -2.270 2.912 1.00 81.19 86 MET A C 1
ATOM 708 O O . MET A 1 86 ? -7.474 -3.315 3.526 1.00 81.19 86 MET A O 1
ATOM 712 N N . ILE A 1 87 ? -8.414 -2.222 1.810 1.00 81.62 87 ILE A N 1
ATOM 713 C CA . ILE A 1 87 ? -8.978 -3.422 1.185 1.00 81.62 87 ILE A CA 1
ATOM 714 C C . ILE A 1 87 ? -7.877 -4.163 0.422 1.00 81.62 87 ILE A C 1
ATOM 716 O O . ILE A 1 87 ? -7.173 -3.604 -0.419 1.00 81.62 87 ILE A O 1
ATOM 720 N N . TYR A 1 88 ? -7.736 -5.450 0.717 1.00 83.81 88 TYR A N 1
ATOM 721 C CA . TYR A 1 88 ? -6.787 -6.349 0.075 1.00 83.81 88 TYR A CA 1
ATOM 722 C C . TYR A 1 88 ? -7.394 -7.746 -0.055 1.00 83.81 88 TYR A C 1
ATOM 724 O O . TYR A 1 88 ? -8.339 -8.098 0.653 1.00 83.81 88 TYR A O 1
ATOM 732 N N . ASP A 1 89 ? -6.822 -8.561 -0.939 1.00 81.50 89 ASP A N 1
ATOM 733 C CA . ASP A 1 89 ? -7.171 -9.976 -1.028 1.00 81.50 89 ASP A CA 1
ATOM 734 C C . ASP A 1 89 ? -6.675 -10.724 0.220 1.00 81.50 89 ASP A C 1
ATOM 736 O O . ASP A 1 89 ? -5.478 -10.975 0.387 1.00 81.50 89 ASP A O 1
ATOM 740 N N . ARG A 1 90 ? -7.615 -11.086 1.102 1.00 78.88 90 ARG A N 1
ATOM 741 C CA . ARG A 1 90 ? -7.345 -11.781 2.369 1.00 78.88 90 ARG A CA 1
ATOM 742 C C . ARG A 1 90 ? -6.894 -13.232 2.188 1.00 78.88 90 ARG A C 1
ATOM 744 O O . ARG A 1 90 ? -6.339 -13.802 3.127 1.00 78.88 90 ARG A O 1
ATOM 751 N N . THR A 1 91 ? -7.094 -13.821 1.008 1.00 78.75 91 THR A N 1
ATOM 752 C CA . THR A 1 91 ? -6.609 -15.172 0.687 1.00 78.75 91 THR A CA 1
ATOM 753 C C . THR A 1 91 ? -5.132 -15.167 0.277 1.00 78.75 91 THR A C 1
ATOM 755 O O . THR A 1 91 ? -4.439 -16.175 0.415 1.00 78.75 91 THR A O 1
ATOM 758 N N . SER A 1 92 ? -4.607 -14.007 -0.137 1.00 81.88 92 SER A N 1
ATOM 759 C CA . SER A 1 92 ? -3.218 -13.839 -0.553 1.00 81.88 92 SER A CA 1
ATOM 760 C C . SER A 1 92 ? -2.318 -13.361 0.592 1.00 81.88 92 SER A C 1
ATOM 762 O O . SER A 1 92 ? -2.340 -12.202 1.022 1.00 81.88 92 SER A O 1
ATOM 764 N N . SER A 1 93 ? -1.420 -14.245 1.043 1.00 81.69 93 SER A N 1
ATOM 765 C CA . SER A 1 93 ? -0.375 -13.904 2.025 1.00 81.69 93 SER A CA 1
ATOM 766 C C . SER A 1 93 ? 0.537 -12.768 1.537 1.00 81.69 93 SER A C 1
ATOM 768 O O . SER A 1 93 ? 1.006 -11.940 2.325 1.00 81.69 93 SER A O 1
ATOM 770 N N . GLU A 1 94 ? 0.758 -12.672 0.225 1.00 82.25 94 GLU A N 1
ATOM 771 C CA . GLU A 1 94 ? 1.550 -11.595 -0.365 1.00 82.25 94 GLU A CA 1
ATOM 772 C C . GLU A 1 94 ? 0.844 -10.242 -0.306 1.00 82.25 94 GLU A C 1
ATOM 774 O O . GLU A 1 94 ? 1.486 -9.238 0.011 1.00 82.25 94 GLU A O 1
ATOM 779 N N . ALA A 1 95 ? -0.462 -10.199 -0.591 1.00 80.00 95 ALA A N 1
ATOM 780 C CA . ALA A 1 95 ? -1.250 -8.972 -0.503 1.00 80.00 95 ALA A CA 1
ATOM 781 C C . ALA A 1 95 ? -1.262 -8.439 0.937 1.00 80.00 95 ALA A C 1
ATOM 783 O O . ALA A 1 95 ? -0.992 -7.257 1.167 1.00 80.00 95 ALA A O 1
ATOM 784 N N . LYS A 1 96 ? -1.427 -9.337 1.914 1.00 82.00 96 LYS A N 1
ATOM 785 C CA . LYS A 1 96 ? -1.347 -9.009 3.341 1.00 82.00 96 LYS A CA 1
ATOM 786 C C . LYS A 1 96 ? 0.011 -8.428 3.738 1.00 82.00 96 LYS A C 1
ATOM 788 O O . LYS A 1 96 ? 0.080 -7.386 4.389 1.00 82.00 96 LYS A O 1
ATOM 793 N N . LYS A 1 97 ? 1.113 -9.067 3.326 1.00 82.75 97 LYS A N 1
ATOM 794 C CA . LYS A 1 97 ? 2.474 -8.569 3.600 1.00 82.75 97 LYS A CA 1
ATOM 795 C C . LYS A 1 97 ? 2.723 -7.205 2.957 1.00 82.75 97 LYS A C 1
ATOM 797 O O . LYS A 1 97 ? 3.327 -6.343 3.592 1.00 82.75 97 LYS A O 1
ATOM 802 N N . LYS A 1 98 ? 2.248 -6.989 1.725 1.00 82.75 98 LYS A N 1
ATOM 803 C CA . LYS A 1 98 ? 2.350 -5.692 1.035 1.00 82.75 98 LYS A CA 1
ATOM 804 C C . LYS A 1 98 ? 1.642 -4.592 1.826 1.00 82.75 98 LYS A C 1
ATOM 806 O O . LYS A 1 98 ? 2.246 -3.545 2.045 1.00 82.75 98 LYS A O 1
ATOM 811 N N . LEU A 1 99 ? 0.434 -4.858 2.324 1.00 83.00 99 LEU A N 1
ATOM 812 C CA . LEU A 1 99 ? -0.315 -3.899 3.134 1.00 83.00 99 LEU A CA 1
ATOM 813 C C . LEU A 1 99 ? 0.389 -3.599 4.468 1.00 83.00 99 LEU A C 1
ATOM 815 O O . LEU A 1 99 ? 0.621 -2.443 4.804 1.00 83.00 99 LEU A O 1
ATOM 819 N N . ILE A 1 100 ? 0.826 -4.629 5.198 1.00 84.56 100 ILE A N 1
ATOM 820 C CA . ILE A 1 100 ? 1.545 -4.473 6.478 1.00 84.56 100 ILE A CA 1
ATOM 821 C C . ILE A 1 100 ? 2.849 -3.674 6.320 1.00 84.56 100 ILE A C 1
ATOM 823 O O . ILE A 1 100 ? 3.239 -2.918 7.216 1.00 84.56 100 ILE A O 1
ATOM 827 N N . ASN A 1 101 ? 3.540 -3.848 5.194 1.00 82.62 101 ASN A N 1
ATOM 828 C CA . ASN A 1 101 ? 4.772 -3.124 4.897 1.00 82.62 101 ASN A CA 1
ATOM 829 C C . ASN A 1 101 ? 4.523 -1.665 4.504 1.00 82.62 101 ASN A C 1
ATOM 831 O O . ASN A 1 101 ? 5.414 -0.840 4.696 1.00 82.62 101 ASN A O 1
ATOM 835 N N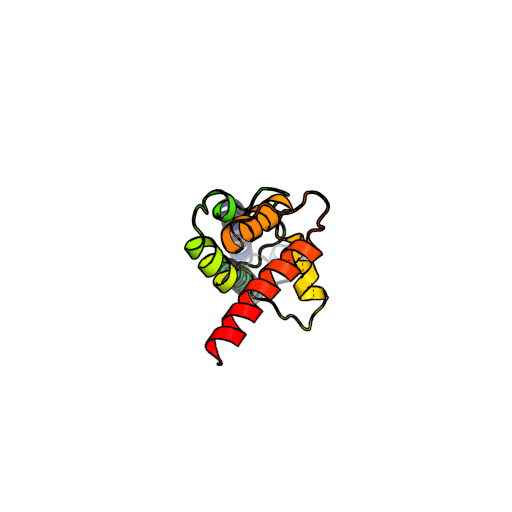 . PHE A 1 102 ? 3.335 -1.349 3.984 1.00 81.50 102 PHE A N 1
ATOM 836 C CA . PHE A 1 102 ? 2.953 0.011 3.617 1.00 81.50 102 PHE A CA 1
ATOM 837 C C . PHE A 1 102 ? 2.716 0.902 4.844 1.00 81.50 102 PHE A C 1
ATOM 839 O O . PHE A 1 102 ? 3.111 2.065 4.843 1.00 81.50 102 PHE A O 1
ATOM 846 N N . TYR A 1 103 ? 2.131 0.352 5.910 1.00 82.62 103 TYR A N 1
ATOM 847 C CA . TYR A 1 103 ? 1.809 1.104 7.125 1.00 82.62 103 TYR A CA 1
ATOM 848 C C . TYR A 1 103 ? 2.892 1.003 8.202 1.00 82.62 103 TYR A C 1
ATOM 850 O O . TYR A 1 103 ? 3.510 -0.048 8.414 1.00 82.62 103 TYR A O 1
ATOM 858 N N . LEU A 1 104 ? 3.095 2.078 8.971 1.00 83.25 104 LEU A N 1
ATOM 859 C CA . LEU A 1 104 ? 3.861 1.998 10.214 1.00 83.25 104 LEU A CA 1
ATOM 860 C C . LEU A 1 104 ? 3.043 1.347 11.330 1.00 83.25 104 LEU A C 1
ATOM 862 O O . LEU A 1 104 ? 1.816 1.296 11.312 1.00 83.25 104 LEU A O 1
ATOM 866 N N . LYS A 1 105 ? 3.753 0.841 12.344 1.00 84.06 105 LYS A N 1
ATOM 867 C CA . LYS A 1 105 ? 3.116 0.248 13.527 1.00 84.06 105 LYS A CA 1
ATOM 868 C C . LYS A 1 105 ? 2.260 1.287 14.259 1.00 84.06 105 LYS A C 1
ATOM 870 O O . LYS A 1 105 ? 1.186 0.957 14.742 1.00 84.06 105 LYS A O 1
ATOM 875 N N . GLU A 1 106 ? 2.740 2.524 14.325 1.00 82.44 106 GLU A N 1
ATOM 876 C CA . GLU A 1 106 ? 2.046 3.654 14.950 1.00 82.44 106 GLU A CA 1
ATOM 877 C C . GLU A 1 106 ? 0.757 4.016 14.208 1.00 82.44 106 GLU A C 1
ATOM 879 O O . GLU A 1 106 ? -0.276 4.184 14.850 1.00 82.44 106 GLU A O 1
ATOM 884 N N . ASP A 1 107 ? 0.793 4.024 12.874 1.00 83.00 107 ASP A N 1
ATOM 885 C CA . ASP A 1 107 ? -0.382 4.281 12.035 1.00 83.00 107 ASP A CA 1
ATOM 886 C C . ASP A 1 107 ? -1.471 3.226 12.281 1.00 83.00 107 ASP A C 1
ATOM 888 O O . ASP A 1 107 ? -2.622 3.560 12.561 1.00 83.00 107 ASP A O 1
ATOM 892 N N . LEU A 1 108 ? -1.094 1.942 12.289 1.00 85.31 108 LEU A N 1
ATOM 893 C CA . LEU A 1 108 ? -2.021 0.846 12.593 1.00 85.31 108 LEU A CA 1
ATOM 894 C C . LEU A 1 108 ? -2.565 0.926 14.026 1.00 85.31 108 LEU A C 1
ATOM 896 O O . LEU A 1 108 ? -3.752 0.694 14.245 1.00 85.31 108 LEU A O 1
ATOM 900 N N . LYS A 1 109 ? -1.729 1.288 15.011 1.00 87.06 109 LYS A N 1
ATOM 901 C CA . LYS A 1 109 ? -2.187 1.504 16.395 1.00 87.06 109 LYS A CA 1
ATOM 902 C C . LYS A 1 109 ? -3.207 2.631 16.477 1.00 87.06 109 LYS A C 1
ATOM 904 O O . LYS A 1 109 ? -4.163 2.518 17.244 1.00 87.06 109 LYS A O 1
ATOM 909 N N . LYS A 1 110 ? -3.002 3.711 15.723 1.00 84.31 110 LYS A N 1
ATOM 910 C CA . LYS A 1 110 ? -3.911 4.854 15.710 1.00 84.31 110 LYS A CA 1
ATOM 911 C C . LYS A 1 110 ? -5.264 4.468 15.119 1.00 84.31 110 LYS A C 1
ATOM 913 O O . LYS A 1 110 ? -6.274 4.687 15.778 1.00 84.31 110 LYS A O 1
ATOM 918 N N . ILE A 1 111 ? -5.273 3.802 13.963 1.00 85.00 111 ILE A N 1
ATOM 919 C CA . ILE A 1 111 ? -6.501 3.295 13.329 1.00 85.00 111 ILE A CA 1
ATOM 920 C C . ILE A 1 111 ? -7.241 2.344 14.278 1.00 85.00 111 ILE A C 1
ATOM 922 O O . ILE A 1 111 ? -8.422 2.539 14.548 1.00 85.00 111 ILE A O 1
ATOM 926 N N . TYR A 1 112 ? -6.540 1.372 14.868 1.00 87.00 112 TYR A N 1
ATOM 927 C CA . TYR A 1 112 ? -7.129 0.468 15.857 1.00 87.00 112 TYR A CA 1
ATOM 928 C C . TYR A 1 112 ? -7.751 1.221 17.042 1.00 87.00 112 TYR A C 1
ATOM 930 O O . TYR A 1 112 ? -8.858 0.895 17.473 1.00 87.00 112 TYR A O 1
ATOM 938 N N . SER A 1 113 ? -7.045 2.229 17.566 1.00 85.94 113 SER A N 1
ATOM 939 C CA . SER A 1 113 ? -7.497 2.976 18.742 1.00 85.94 113 SER A CA 1
ATOM 940 C C . SER A 1 113 ? -8.726 3.833 18.444 1.00 85.94 113 SER A C 1
ATOM 942 O O . SER A 1 113 ? -9.595 3.949 19.302 1.00 85.94 113 SER A O 1
ATOM 944 N N . LEU A 1 114 ? -8.823 4.382 17.229 1.00 85.75 114 LEU A N 1
ATOM 945 C CA . LEU A 1 114 ? -9.999 5.120 16.762 1.00 85.75 114 LEU A CA 1
ATOM 946 C C . LEU A 1 114 ? -11.217 4.204 16.568 1.00 85.75 114 LEU A C 1
ATOM 948 O O . LEU A 1 114 ? -12.332 4.593 16.900 1.00 85.75 114 LEU A O 1
ATOM 952 N N . LEU A 1 115 ? -11.021 2.981 16.066 1.00 85.12 115 LEU A N 1
ATOM 953 C CA . LEU A 1 115 ? -12.120 2.042 15.804 1.00 85.12 115 LEU A CA 1
ATOM 954 C C . LEU A 1 115 ? -12.678 1.401 17.081 1.00 85.12 115 LEU A C 1
ATOM 956 O O . LEU A 1 115 ? -13.894 1.275 17.231 1.00 85.12 115 LEU A O 1
ATOM 960 N N . ASN A 1 116 ? -11.796 1.006 18.000 1.00 80.88 116 ASN A N 1
ATOM 961 C CA . ASN A 1 116 ? -12.167 0.275 19.213 1.00 80.88 116 ASN A CA 1
ATOM 962 C C . ASN A 1 116 ? -12.294 1.159 20.459 1.00 80.88 116 ASN A C 1
ATOM 964 O O . ASN A 1 116 ? -12.581 0.628 21.530 1.00 80.88 116 ASN A O 1
ATOM 968 N N . GLU A 1 117 ? -12.029 2.468 20.342 1.00 77.56 117 GLU A N 1
ATOM 969 C CA . GLU A 1 117 ? -12.012 3.436 21.457 1.00 77.56 117 GLU A CA 1
ATOM 970 C C . GLU A 1 117 ? -11.116 2.981 22.630 1.00 77.56 117 GLU A C 1
ATOM 972 O O . GLU A 1 117 ? -11.274 3.379 23.783 1.00 77.56 117 GLU A O 1
ATOM 977 N N . LYS A 1 118 ? -10.142 2.115 22.335 1.00 77.31 118 LYS A N 1
ATOM 978 C CA . LYS A 1 118 ? -9.231 1.489 23.294 1.00 77.31 118 LYS A CA 1
ATOM 979 C C . LYS A 1 118 ? -7.813 1.587 22.770 1.00 77.31 118 LYS A C 1
ATOM 981 O O . LYS A 1 118 ? -7.551 1.298 21.606 1.00 77.31 118 LYS A O 1
ATOM 986 N N . LYS A 1 119 ? -6.869 1.932 23.645 1.00 73.69 119 LYS A N 1
ATOM 987 C CA . LYS A 1 119 ? -5.450 1.961 23.276 1.00 73.69 119 LYS A CA 1
ATOM 988 C C . LYS A 1 119 ? -4.976 0.553 22.919 1.00 73.69 119 LYS A C 1
ATOM 990 O O . LYS A 1 119 ? -5.180 -0.393 23.678 1.00 73.69 119 LYS A O 1
ATOM 995 N N . ALA A 1 120 ? -4.311 0.428 21.775 1.00 73.56 120 ALA A N 1
ATOM 996 C CA . ALA A 1 120 ? -3.616 -0.799 21.410 1.00 73.56 120 ALA A CA 1
ATOM 997 C C . ALA A 1 120 ? -2.522 -1.135 22.438 1.00 73.56 120 ALA A C 1
ATOM 999 O O . ALA A 1 120 ? -1.735 -0.265 22.819 1.00 73.56 120 ALA A O 1
ATOM 1000 N N . SER A 1 121 ? -2.419 -2.407 22.831 1.00 75.19 121 SER A N 1
ATOM 1001 C CA . SER A 1 121 ? -1.299 -2.881 23.651 1.00 75.19 121 SER A CA 1
ATOM 1002 C C . SER A 1 121 ? 0.034 -2.666 22.925 1.00 75.19 121 SER A C 1
ATOM 1004 O O . SER A 1 121 ? 0.155 -2.878 21.714 1.00 75.19 121 SER A O 1
ATOM 1006 N N . ASN A 1 122 ? 1.068 -2.251 23.662 1.00 70.44 122 ASN A N 1
ATOM 1007 C CA . ASN A 1 122 ? 2.375 -1.954 23.075 1.00 70.44 122 ASN A CA 1
ATOM 1008 C C . ASN A 1 122 ? 3.077 -3.183 22.478 1.00 70.44 122 ASN A C 1
ATOM 1010 O O . ASN A 1 122 ? 3.846 -3.025 21.522 1.00 70.44 122 ASN A O 1
ATOM 1014 N N . ASN A 1 123 ? 2.732 -4.377 22.968 1.00 76.81 123 ASN A N 1
ATOM 1015 C CA . ASN A 1 123 ? 3.315 -5.651 22.551 1.00 76.81 123 ASN A CA 1
ATOM 1016 C C . ASN A 1 123 ? 2.709 -6.229 21.263 1.00 76.81 123 ASN A C 1
ATOM 1018 O O . ASN A 1 123 ? 3.267 -7.172 20.717 1.00 76.81 123 ASN A O 1
ATOM 1022 N N . LEU A 1 124 ? 1.610 -5.671 20.743 1.00 79.25 124 LEU A N 1
ATOM 1023 C CA . LEU A 1 124 ? 0.983 -6.184 19.518 1.00 79.25 124 LEU A CA 1
ATOM 1024 C C . LEU A 1 124 ? 1.887 -5.960 18.307 1.00 79.25 124 LEU A C 1
ATOM 1026 O O . LEU A 1 124 ? 2.437 -4.867 18.145 1.00 79.25 124 LEU A O 1
ATOM 1030 N N . ASN A 1 125 ? 2.025 -6.959 17.438 1.00 86.69 125 ASN A N 1
ATOM 1031 C CA . ASN A 1 125 ? 2.748 -6.810 16.178 1.00 86.69 125 ASN A CA 1
ATOM 1032 C C . ASN A 1 125 ? 1.859 -6.155 15.110 1.00 86.69 125 ASN A C 1
ATOM 1034 O O . ASN A 1 125 ? 0.643 -6.057 15.262 1.00 86.69 125 ASN A O 1
ATOM 1038 N N . LYS A 1 126 ? 2.455 -5.681 14.005 1.00 85.00 126 LYS A N 1
ATOM 1039 C CA . LYS A 1 126 ? 1.689 -5.049 12.910 1.00 85.00 126 LYS A CA 1
ATOM 1040 C C . LYS A 1 126 ? 0.609 -5.979 12.347 1.00 85.00 126 LYS A C 1
ATOM 1042 O O . LYS A 1 126 ? -0.490 -5.528 12.051 1.00 85.00 126 LYS A O 1
ATOM 1047 N N . THR A 1 127 ? 0.930 -7.264 12.221 1.00 85.56 127 THR A N 1
ATOM 1048 C CA . THR A 1 127 ? 0.001 -8.291 11.741 1.00 85.56 127 THR A CA 1
ATOM 1049 C C . THR A 1 127 ? -1.201 -8.434 12.666 1.00 85.56 127 THR A C 1
ATOM 1051 O O . THR A 1 127 ? -2.325 -8.487 12.181 1.00 85.56 127 THR A O 1
ATOM 1054 N N . ASP A 1 128 ? -0.977 -8.442 13.981 1.00 85.44 128 ASP A N 1
ATOM 1055 C CA . ASP A 1 128 ? -2.055 -8.571 14.965 1.00 85.44 128 ASP A CA 1
ATOM 1056 C C . ASP A 1 128 ? -2.945 -7.331 14.973 1.00 85.44 128 ASP A C 1
ATOM 1058 O O . ASP A 1 128 ? -4.165 -7.455 15.014 1.00 85.44 128 ASP A O 1
ATOM 1062 N N . LEU A 1 129 ? -2.346 -6.140 14.858 1.00 86.88 129 LEU A N 1
ATOM 1063 C CA . LEU A 1 129 ? -3.096 -4.889 14.724 1.00 86.88 129 LEU A CA 1
ATOM 1064 C C . LEU A 1 129 ? -3.995 -4.910 13.489 1.00 86.88 129 LEU A C 1
ATOM 1066 O O . LEU A 1 129 ? -5.174 -4.588 13.596 1.00 86.88 129 LEU A O 1
ATOM 1070 N N . LEU A 1 130 ? -3.462 -5.326 12.337 1.00 88.06 130 LEU A N 1
ATOM 1071 C CA . LEU A 1 130 ? -4.252 -5.440 11.115 1.00 88.06 130 LEU A CA 1
ATOM 1072 C C . LEU A 1 130 ? -5.380 -6.472 11.269 1.00 88.06 130 LEU A C 1
ATOM 1074 O O . LEU A 1 130 ? -6.514 -6.171 10.924 1.00 88.06 130 LEU A O 1
ATOM 1078 N N . ASN A 1 131 ? -5.100 -7.640 11.855 1.00 87.19 131 ASN A N 1
ATOM 1079 C CA . ASN A 1 131 ? -6.116 -8.669 12.101 1.00 87.19 131 ASN A CA 1
ATOM 1080 C C . ASN A 1 131 ? -7.247 -8.165 13.008 1.00 87.19 131 ASN A C 1
ATOM 1082 O O . ASN A 1 131 ? -8.407 -8.491 12.781 1.00 87.19 131 ASN A O 1
ATOM 1086 N N . GLN A 1 132 ? -6.929 -7.386 14.044 1.00 87.38 132 GLN A N 1
ATOM 1087 C CA . GLN A 1 132 ? -7.948 -6.828 14.931 1.00 87.38 132 GLN A CA 1
ATOM 1088 C C . GLN A 1 132 ? -8.778 -5.731 14.259 1.00 87.38 132 GLN A C 1
ATOM 1090 O O . GLN A 1 132 ? -9.972 -5.620 14.534 1.00 87.38 132 GLN A O 1
ATOM 1095 N N . ILE A 1 133 ? -8.162 -4.937 13.379 1.00 87.88 133 ILE A N 1
ATOM 1096 C CA . ILE A 1 133 ? -8.884 -3.984 12.531 1.00 87.88 133 ILE A CA 1
ATOM 1097 C C . ILE A 1 133 ? -9.826 -4.751 11.592 1.00 87.88 133 ILE A C 1
ATOM 1099 O O . ILE A 1 133 ? -11.011 -4.445 11.559 1.00 87.88 133 ILE A O 1
ATOM 1103 N N . ASP A 1 134 ? -9.344 -5.789 10.904 1.00 88.19 134 ASP A N 1
ATOM 1104 C CA . ASP A 1 134 ? -10.166 -6.626 10.019 1.00 88.19 134 ASP A CA 1
ATOM 1105 C C . ASP A 1 134 ? -11.349 -7.257 10.778 1.00 88.19 134 ASP A C 1
ATOM 1107 O O . ASP A 1 134 ? -12.490 -7.186 10.323 1.00 88.19 134 ASP A O 1
ATOM 1111 N N . LEU A 1 135 ? -11.098 -7.790 11.980 1.00 86.88 135 LEU A N 1
ATOM 1112 C CA . LEU A 1 135 ? -12.122 -8.393 12.838 1.00 86.88 135 LEU A CA 1
ATOM 1113 C C . LEU A 1 135 ? -13.212 -7.391 13.245 1.00 86.88 135 LEU A C 1
ATOM 1115 O O . LEU A 1 135 ? -14.383 -7.757 13.338 1.00 86.88 135 LEU A O 1
ATOM 1119 N N . TYR A 1 136 ? -12.846 -6.131 13.491 1.00 87.19 136 TYR A N 1
ATOM 1120 C CA . TYR A 1 136 ? -13.810 -5.078 13.804 1.00 87.19 136 TYR A CA 1
ATOM 1121 C C . TYR A 1 136 ? -14.826 -4.895 12.667 1.00 87.19 136 TYR A C 1
ATOM 1123 O O . TYR A 1 136 ? -16.032 -4.876 12.918 1.00 87.19 136 TYR A O 1
ATOM 1131 N N . PHE A 1 137 ? -14.358 -4.821 11.418 1.00 84.88 137 PHE A N 1
ATOM 1132 C CA . PHE A 1 137 ? -15.244 -4.691 10.258 1.00 84.88 137 PHE A CA 1
ATOM 1133 C C . PHE A 1 137 ? -16.030 -5.970 9.981 1.00 84.88 137 PHE A C 1
ATOM 1135 O O . PHE A 1 137 ? -17.213 -5.880 9.664 1.00 84.88 137 PHE A O 1
ATOM 1142 N N . ASP A 1 138 ? -15.433 -7.145 10.183 1.00 85.19 138 ASP A N 1
ATOM 1143 C CA . ASP A 1 138 ? -16.135 -8.422 10.031 1.00 85.19 138 ASP A CA 1
ATOM 1144 C C . ASP A 1 138 ? -17.282 -8.567 11.038 1.00 85.19 138 ASP A C 1
ATOM 1146 O O . ASP A 1 138 ? -18.356 -9.054 10.691 1.00 85.19 138 ASP A O 1
ATOM 1150 N N . ASN A 1 139 ? -17.087 -8.114 12.279 1.00 83.56 139 ASN A N 1
ATOM 1151 C CA . ASN A 1 139 ? -18.138 -8.112 13.296 1.00 83.56 139 ASN A CA 1
ATOM 1152 C C . ASN A 1 139 ? -19.273 -7.141 12.943 1.00 83.56 139 ASN A C 1
ATOM 1154 O O . ASN A 1 139 ? -20.435 -7.466 13.172 1.00 83.56 139 ASN A O 1
ATOM 1158 N N . ILE A 1 140 ? -18.959 -5.980 12.358 1.00 82.56 140 ILE A N 1
ATOM 1159 C CA . ILE A 1 140 ? -19.973 -5.035 11.863 1.00 82.56 140 ILE A CA 1
ATOM 1160 C C . ILE A 1 140 ? -20.742 -5.626 10.682 1.00 82.56 140 ILE A C 1
ATOM 1162 O O . ILE A 1 140 ? -21.963 -5.509 10.642 1.00 82.56 140 ILE A O 1
ATOM 1166 N N . ASP A 1 141 ? -20.051 -6.237 9.720 1.00 78.25 141 ASP A N 1
ATOM 1167 C CA . ASP A 1 141 ? -20.678 -6.851 8.545 1.00 78.25 141 ASP A CA 1
ATOM 1168 C C . ASP A 1 141 ? -21.612 -7.992 8.967 1.00 78.25 141 ASP A C 1
ATOM 1170 O O . ASP A 1 141 ? -22.773 -8.028 8.564 1.00 78.25 141 ASP A O 1
ATOM 1174 N N . ARG A 1 142 ? -21.154 -8.853 9.887 1.00 74.50 142 ARG A N 1
ATOM 1175 C CA . ARG A 1 142 ? -21.995 -9.891 10.497 1.00 74.50 142 ARG A CA 1
ATOM 1176 C C . ARG A 1 142 ? -23.202 -9.290 11.205 1.00 74.50 142 ARG A C 1
ATOM 1178 O O . ARG A 1 142 ? -24.308 -9.737 10.946 1.00 74.50 142 ARG A O 1
ATOM 1185 N N . ALA A 1 143 ? -23.012 -8.271 12.043 1.00 73.56 143 ALA A N 1
ATOM 1186 C CA . ALA A 1 143 ? -24.108 -7.619 12.758 1.00 73.56 143 ALA A CA 1
ATOM 1187 C C . ALA A 1 143 ? -25.123 -6.928 11.830 1.00 73.56 143 ALA A C 1
ATOM 1189 O O . ALA A 1 143 ? -26.268 -6.771 12.224 1.00 73.56 143 ALA A O 1
ATOM 1190 N N . LYS A 1 144 ? -24.728 -6.522 10.615 1.00 69.25 144 LYS A N 1
ATOM 1191 C CA . LYS A 1 144 ? -25.638 -5.976 9.590 1.00 69.25 144 LYS A CA 1
ATOM 1192 C C . LYS A 1 144 ? -26.400 -7.045 8.803 1.00 69.25 144 LYS A C 1
ATOM 1194 O O . LYS A 1 144 ? -27.359 -6.707 8.117 1.00 69.25 144 LYS A O 1
ATOM 1199 N N . LYS A 1 145 ? -25.926 -8.293 8.816 1.00 62.09 145 LYS A N 1
ATOM 1200 C CA . LYS A 1 145 ? -26.556 -9.434 8.132 1.00 62.09 145 LYS A CA 1
ATOM 1201 C C . LYS A 1 145 ? -27.541 -10.204 9.020 1.00 62.09 145 LYS A C 1
ATOM 1203 O O . LYS A 1 145 ? -28.146 -11.154 8.529 1.00 62.09 145 LYS A O 1
ATOM 1208 N N . PHE A 1 146 ? -27.680 -9.806 10.283 1.00 48.28 146 PHE A N 1
ATOM 1209 C CA . PHE A 1 146 ? -28.735 -10.234 11.204 1.00 48.28 146 PHE A CA 1
ATOM 1210 C C . PHE A 1 146 ? -29.772 -9.122 11.343 1.00 48.28 146 PHE A C 1
ATOM 1212 O O . PHE A 1 146 ? -30.958 -9.474 11.518 1.00 48.28 146 PHE A O 1
#

Foldseek 3Di:
DDPVVLVVLVVVLVVCVVCVVVCVVDPPVVCPDDNVVSVVVNVVVVVVVVVCVVVVPDDADDPDAPVQLVPDDALVSLVVCCVVPVDFDPVDPVRLVVSLRRHDPVSLQSSLCRNVVDGDDPPDDSSRSSVSSVVSVVVVVVVVVD

Sequence (146 aa):
MNANDKKVLENLVKSYVAVYPIKDSFKKDYFNYPIEKINEVINNLFEEIQSKATAKKSKPKSKFKVPEVEKMSTKEEAKDYYLNNMIYDRTSSEAKKKLINFYLKEDLKKIYSLLNEKKASNNLNKTDLLNQIDLYFDNIDRAKKF

Organism: NCBI:txid1871336